Protein AF-A0A957DI81-F1 (afdb_monomer)

pLDDT: mean 86.26, std 10.14, range [60.69, 97.81]

Secondary structure (DSSP, 8-state):
-PPP---HHHHHHHHHHTSHHHHS-HHHHHHHHHHHHTS-HHHHHHHHHHHHHHTTSS-HHHHHHHHHHHT-

Foldseek 3Di:
DDDDPDDLVVVLVVCVPPCVPVPVDQVSVQVSLCSVVVHPSVVVLCVPCVVCCVVVVDPPNRSSVVSVVVSD

Mean predicted aligned error: 5.35 Å

Solvent-accessible surface area (backbone atoms only — not comparable to full-atom values): 4406 Å² total; per-residue (Å²): 138,84,88,74,94,72,62,62,64,64,53,57,52,48,44,69,76,66,51,44,53,74,73,62,37,64,61,39,57,45,52,51,50,21,63,76,67,74,43,74,48,62,62,54,48,47,72,67,42,46,67,41,40,76,67,68,76,43,52,71,56,61,56,46,54,56,52,55,66,75,70,111

Radius of gyration: 13.8 Å; Cα contacts (8 Å, |Δi|>4): 41; chains: 1; bounding box: 32×23×41 Å

Sequence (72 aa):
IVRLPYDVQAAIDGFSSTGFLDEAGPVARLMLRELELAMPLTYAWEREYRRAILAGKISVAASIEAVLALTR

Structure (mmCIF, N/CA/C/O backbone):
data_AF-A0A957DI81-F1
#
_entry.id   AF-A0A957DI81-F1
#
loop_
_atom_site.group_PDB
_atom_site.id
_atom_site.type_symbol
_atom_site.label_atom_id
_atom_site.label_alt_id
_atom_site.label_comp_id
_atom_site.label_asym_id
_atom_site.label_entity_id
_atom_site.label_seq_id
_atom_site.pdbx_PDB_ins_code
_atom_site.Cartn_x
_atom_site.Cartn_y
_atom_site.Cartn_z
_atom_site.occupancy
_atom_site.B_iso_or_equiv
_atom_site.auth_seq_id
_atom_site.auth_comp_id
_atom_site.auth_asym_id
_atom_site.auth_atom_id
_atom_site.pdbx_PDB_model_num
ATOM 1 N N . ILE A 1 1 ? -5.475 -3.201 -27.931 1.00 76.25 1 ILE A N 1
ATOM 2 C CA . ILE A 1 1 ? -4.591 -3.088 -26.745 1.00 76.25 1 ILE A CA 1
ATOM 3 C C . ILE A 1 1 ? -3.167 -3.328 -27.229 1.00 76.25 1 ILE A C 1
ATOM 5 O O . ILE A 1 1 ? -2.932 -4.377 -27.815 1.00 76.25 1 ILE A O 1
ATOM 9 N N . VAL A 1 2 ? -2.262 -2.360 -27.064 1.00 86.94 2 VAL A N 1
ATOM 10 C CA . VAL A 1 2 ? -0.828 -2.514 -27.379 1.00 86.94 2 VAL A CA 1
ATOM 11 C C . VAL A 1 2 ? -0.108 -2.834 -26.073 1.00 86.94 2 VAL A C 1
ATOM 13 O O . VAL A 1 2 ? -0.300 -2.121 -25.091 1.00 86.94 2 VAL A O 1
ATOM 16 N N . ARG A 1 3 ? 0.674 -3.919 -26.036 1.00 79.75 3 ARG A N 1
ATOM 17 C CA . ARG A 1 3 ? 1.493 -4.255 -24.865 1.00 79.75 3 ARG A CA 1
ATOM 18 C C . ARG A 1 3 ? 2.838 -3.552 -24.990 1.00 79.75 3 ARG A C 1
ATOM 20 O O . ARG A 1 3 ? 3.550 -3.776 -25.964 1.00 79.75 3 ARG A O 1
ATOM 27 N N . LEU A 1 4 ? 3.156 -2.704 -24.020 1.00 85.69 4 LEU A N 1
ATOM 28 C CA . LEU A 1 4 ? 4.479 -2.105 -23.888 1.00 85.69 4 LEU A CA 1
ATOM 29 C C . LEU A 1 4 ? 5.352 -3.014 -23.010 1.00 85.69 4 LEU A C 1
ATOM 31 O O . LEU A 1 4 ? 4.819 -3.632 -22.083 1.00 85.69 4 LEU A O 1
ATOM 35 N N . PRO A 1 5 ? 6.664 -3.113 -23.278 1.00 84.75 5 PRO A N 1
ATOM 36 C CA . PRO A 1 5 ? 7.592 -3.797 -22.389 1.00 84.75 5 PRO A CA 1
ATOM 37 C C . PRO A 1 5 ? 7.770 -2.946 -21.127 1.00 84.75 5 PRO A C 1
ATOM 39 O O . PRO A 1 5 ? 8.587 -2.030 -21.089 1.00 84.75 5 PRO A O 1
ATOM 42 N N . TYR A 1 6 ? 6.937 -3.201 -20.121 1.00 81.62 6 TYR A N 1
ATOM 43 C CA . TYR A 1 6 ? 7.021 -2.538 -18.827 1.00 81.62 6 TYR A CA 1
ATOM 44 C C . TYR A 1 6 ? 7.980 -3.308 -17.921 1.00 81.62 6 TYR A C 1
ATOM 46 O O . TYR A 1 6 ? 7.783 -4.501 -17.681 1.00 81.62 6 TYR A O 1
ATOM 54 N N . ASP A 1 7 ? 9.014 -2.627 -17.436 1.00 87.56 7 ASP A N 1
ATOM 55 C CA . ASP A 1 7 ? 9.987 -3.200 -16.514 1.00 87.56 7 ASP A CA 1
ATOM 56 C C . ASP A 1 7 ? 9.433 -3.166 -15.085 1.00 87.56 7 ASP A C 1
ATOM 58 O O . ASP A 1 7 ? 9.524 -2.168 -14.368 1.00 87.56 7 ASP A O 1
ATOM 62 N N . VAL A 1 8 ? 8.802 -4.273 -14.699 1.00 85.38 8 VAL A N 1
ATOM 63 C CA . VAL A 1 8 ? 8.202 -4.440 -13.371 1.00 85.38 8 VAL A CA 1
ATOM 64 C C . VAL A 1 8 ? 9.270 -4.404 -12.278 1.00 85.38 8 VAL A C 1
ATOM 66 O O . VAL A 1 8 ? 9.013 -3.861 -11.206 1.00 85.38 8 VAL A O 1
ATOM 69 N N . GLN A 1 9 ? 10.470 -4.932 -12.539 1.00 85.06 9 GLN A N 1
ATOM 70 C CA . GLN A 1 9 ? 11.526 -4.986 -11.531 1.00 85.06 9 GLN A CA 1
ATOM 71 C C . GLN A 1 9 ? 12.069 -3.586 -11.243 1.00 85.06 9 GLN A C 1
ATOM 73 O O . GLN A 1 9 ? 12.155 -3.197 -10.083 1.00 85.06 9 GLN A O 1
ATOM 78 N N . ALA A 1 10 ? 12.324 -2.791 -12.285 1.00 85.25 10 ALA A N 1
ATOM 79 C CA . ALA A 1 10 ? 12.726 -1.396 -12.116 1.00 85.25 10 ALA A CA 1
ATOM 80 C C . ALA A 1 10 ? 11.662 -0.573 -11.366 1.00 85.25 10 ALA A C 1
ATOM 82 O O . ALA A 1 10 ? 11.994 0.302 -10.566 1.00 85.25 10 ALA A O 1
ATOM 83 N N . ALA A 1 11 ? 10.377 -0.862 -11.593 1.00 84.56 11 ALA A N 1
ATOM 84 C CA . ALA A 1 11 ? 9.290 -0.224 -10.860 1.00 84.56 11 ALA A CA 1
ATOM 85 C C . ALA A 1 11 ? 9.283 -0.613 -9.372 1.00 84.56 11 ALA A C 1
ATOM 87 O O . ALA A 1 11 ? 9.176 0.274 -8.529 1.00 84.56 11 ALA A O 1
ATOM 88 N N . ILE A 1 12 ? 9.454 -1.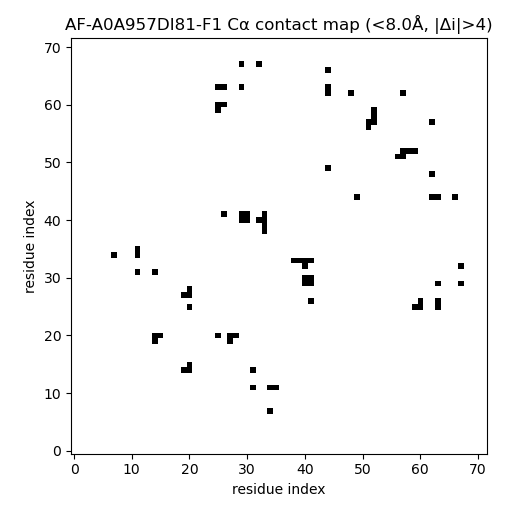899 -9.042 1.00 84.44 12 ILE A N 1
ATOM 89 C CA . ILE A 1 12 ? 9.585 -2.389 -7.658 1.00 84.44 12 ILE A CA 1
ATOM 90 C C . ILE A 1 12 ? 10.779 -1.727 -6.957 1.00 84.44 12 ILE A C 1
ATOM 92 O O . ILE A 1 12 ? 10.635 -1.197 -5.854 1.00 84.44 12 ILE A O 1
ATOM 96 N N . ASP A 1 13 ? 11.936 -1.679 -7.614 1.00 83.00 13 ASP A N 1
ATOM 97 C CA . ASP A 1 13 ? 13.152 -1.068 -7.066 1.00 83.00 13 ASP A CA 1
ATOM 98 C C . ASP A 1 13 ? 12.976 0.449 -6.835 1.00 83.00 13 ASP A C 1
ATOM 100 O O . ASP A 1 13 ? 13.558 1.038 -5.918 1.00 83.00 13 ASP A O 1
ATOM 104 N N . GLY A 1 14 ? 12.112 1.101 -7.618 1.00 77.38 14 GLY A N 1
ATOM 105 C CA . GLY A 1 14 ? 11.719 2.497 -7.423 1.00 77.38 14 GLY A CA 1
ATOM 106 C C . GLY A 1 14 ? 10.988 2.763 -6.101 1.00 77.38 14 GLY A C 1
ATOM 107 O O . GLY A 1 14 ? 11.162 3.834 -5.514 1.00 77.38 14 GLY A O 1
ATOM 108 N N . PHE A 1 15 ? 10.213 1.798 -5.589 1.00 71.56 15 PHE A N 1
ATOM 109 C CA . PHE A 1 15 ? 9.501 1.948 -4.310 1.00 71.56 15 PHE A CA 1
ATOM 110 C C . PHE A 1 15 ? 10.465 1.984 -3.118 1.00 71.56 15 PHE A C 1
ATOM 112 O O . PHE A 1 15 ? 10.223 2.719 -2.161 1.00 71.56 15 PHE A O 1
ATOM 119 N N . SER A 1 16 ? 11.554 1.213 -3.164 1.00 70.75 16 SER A N 1
ATOM 120 C CA . SER A 1 16 ? 12.528 1.128 -2.068 1.00 70.75 16 SER A CA 1
ATOM 121 C C . SER A 1 16 ? 13.601 2.220 -2.131 1.00 70.75 16 SER A C 1
ATOM 123 O O . SER A 1 16 ? 14.020 2.730 -1.095 1.00 70.75 16 SER A O 1
ATOM 125 N N . SER A 1 17 ? 14.030 2.615 -3.332 1.00 67.94 17 SER A N 1
ATOM 126 C CA . SER A 1 17 ? 15.174 3.520 -3.526 1.00 67.94 17 SER A CA 1
ATOM 127 C C . SER A 1 17 ? 14.882 5.009 -3.307 1.00 67.94 17 SER A C 1
ATOM 129 O O . SER A 1 17 ? 15.816 5.795 -3.157 1.00 67.94 17 SER A O 1
ATOM 131 N N . THR A 1 18 ? 13.611 5.416 -3.278 1.00 62.31 18 THR A N 1
ATOM 132 C CA . THR A 1 18 ? 13.210 6.837 -3.283 1.00 62.31 18 THR A CA 1
ATOM 133 C C . THR A 1 18 ? 12.707 7.361 -1.936 1.00 62.31 18 THR A C 1
ATOM 135 O O . THR A 1 18 ? 12.353 8.531 -1.844 1.00 62.31 18 THR A O 1
ATOM 138 N N . GLY A 1 19 ? 12.637 6.518 -0.897 1.00 60.69 19 GLY A N 1
ATOM 139 C CA . GLY A 1 19 ? 11.976 6.867 0.373 1.00 60.69 19 GLY A CA 1
ATOM 140 C C . GLY A 1 19 ? 10.444 6.922 0.277 1.00 60.69 19 GLY A C 1
ATOM 141 O O . GLY A 1 19 ? 9.765 7.245 1.249 1.00 60.69 19 GLY A O 1
ATOM 142 N N . PHE A 1 20 ? 9.872 6.559 -0.877 1.00 62.97 20 PHE A N 1
ATOM 143 C CA . PHE A 1 20 ? 8.431 6.587 -1.129 1.00 62.97 20 PHE A CA 1
ATOM 144 C C . PHE A 1 20 ? 7.635 5.752 -0.119 1.00 62.97 20 PHE A C 1
ATOM 146 O O . PHE A 1 20 ? 6.577 6.181 0.331 1.00 62.97 20 PHE A O 1
ATOM 153 N N . LEU A 1 21 ? 8.152 4.591 0.292 1.00 62.62 21 LEU A N 1
ATOM 154 C CA . LEU A 1 21 ? 7.509 3.760 1.317 1.00 62.62 21 LEU A CA 1
ATOM 155 C C . LEU A 1 21 ? 7.432 4.435 2.696 1.00 62.62 21 LEU A C 1
ATOM 157 O O . LEU A 1 21 ? 6.518 4.124 3.462 1.00 62.62 21 LEU A O 1
A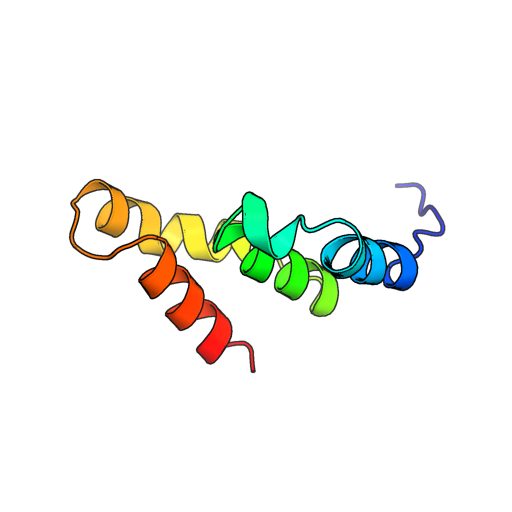TOM 161 N N . ASP A 1 22 ? 8.357 5.345 2.999 1.00 62.81 22 ASP A N 1
ATOM 162 C CA . ASP A 1 22 ? 8.421 6.040 4.285 1.00 62.81 22 ASP A CA 1
ATOM 163 C C . ASP A 1 22 ? 7.500 7.269 4.302 1.00 62.81 22 ASP A C 1
ATOM 165 O O . ASP A 1 22 ? 6.832 7.529 5.304 1.00 62.81 22 ASP A O 1
ATOM 169 N N . GLU A 1 23 ? 7.394 7.991 3.181 1.00 68.69 23 GLU A N 1
ATOM 170 C CA . GLU A 1 23 ? 6.603 9.228 3.086 1.00 68.69 23 GLU A CA 1
ATOM 171 C C . GLU A 1 23 ? 5.145 9.011 2.652 1.00 68.69 23 GLU A C 1
ATOM 173 O O . GLU A 1 23 ? 4.243 9.700 3.131 1.00 68.69 23 GLU A O 1
ATOM 178 N N . ALA A 1 24 ? 4.874 8.044 1.771 1.00 70.56 24 ALA A N 1
ATOM 179 C CA . ALA A 1 24 ? 3.525 7.796 1.248 1.00 70.56 24 ALA A CA 1
ATOM 180 C C . ALA A 1 24 ? 2.637 6.983 2.213 1.00 70.56 24 ALA A C 1
ATOM 182 O O . ALA A 1 24 ? 1.440 6.789 1.972 1.00 70.56 24 ALA A O 1
ATOM 183 N N . GLY A 1 25 ? 3.207 6.527 3.330 1.00 78.06 25 GLY A N 1
ATOM 184 C CA . GLY A 1 25 ? 2.489 5.842 4.393 1.00 78.06 25 GLY A CA 1
ATOM 185 C C . GLY A 1 25 ? 2.046 4.414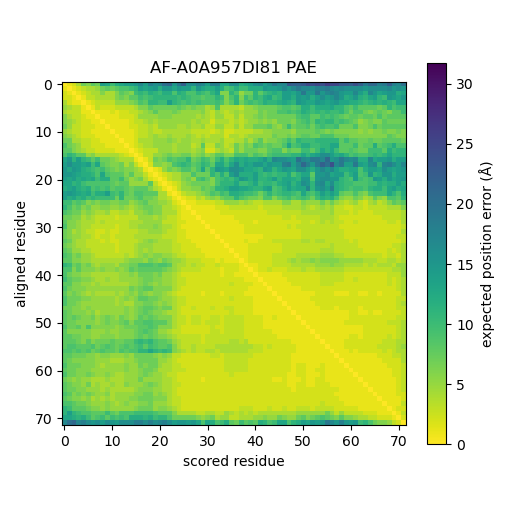 4.033 1.00 78.06 25 GLY A C 1
ATOM 186 O O . GLY A 1 25 ? 2.514 3.815 3.063 1.00 78.06 25 GLY A O 1
ATOM 187 N N . PRO A 1 26 ? 1.120 3.825 4.814 1.00 81.12 26 PRO A N 1
ATOM 188 C CA . PRO A 1 26 ? 0.789 2.400 4.724 1.00 81.12 26 PRO A CA 1
ATOM 189 C C . PRO A 1 26 ? 0.255 1.959 3.353 1.00 81.12 26 PRO A C 1
ATOM 191 O O . PRO A 1 26 ? 0.444 0.811 2.960 1.00 81.12 26 PRO A O 1
ATOM 194 N N . VAL A 1 27 ? -0.386 2.866 2.607 1.00 86.50 27 VAL A N 1
ATOM 195 C CA . VAL A 1 27 ? -0.968 2.582 1.282 1.00 86.50 27 VAL A CA 1
ATOM 196 C C . VAL A 1 27 ? 0.108 2.205 0.262 1.00 86.50 27 VAL A C 1
ATOM 198 O O . VAL A 1 27 ? -0.133 1.342 -0.578 1.00 86.50 27 VAL A O 1
ATOM 201 N N . ALA A 1 28 ? 1.319 2.757 0.364 1.00 87.81 28 ALA A N 1
ATOM 202 C CA . ALA A 1 28 ? 2.401 2.428 -0.562 1.00 87.81 28 ALA A CA 1
ATOM 203 C C . ALA A 1 28 ? 2.832 0.956 -0.477 1.00 87.81 28 ALA A C 1
ATOM 205 O O . ALA A 1 28 ? 3.163 0.352 -1.496 1.00 87.81 28 ALA A O 1
ATOM 206 N N . ARG A 1 29 ? 2.739 0.339 0.709 1.00 87.88 29 ARG A N 1
ATOM 207 C CA . ARG A 1 29 ? 2.988 -1.103 0.883 1.00 87.88 29 ARG A CA 1
ATOM 208 C C . ARG A 1 29 ? 1.948 -1.950 0.151 1.00 87.88 29 ARG A C 1
ATOM 210 O O . ARG A 1 29 ? 2.287 -2.982 -0.421 1.00 87.88 29 ARG A O 1
ATOM 217 N N . LEU A 1 30 ? 0.692 -1.501 0.145 1.00 90.00 30 LEU A N 1
ATOM 218 C CA . LEU A 1 30 ? -0.391 -2.165 -0.579 1.00 90.00 30 LEU A CA 1
ATOM 219 C C . LEU A 1 30 ? -0.191 -2.069 -2.096 1.00 90.00 30 LEU A C 1
ATOM 221 O O . LEU A 1 30 ? -0.366 -3.063 -2.792 1.00 90.00 30 LEU A O 1
ATOM 225 N N . MET A 1 31 ? 0.233 -0.902 -2.591 1.00 89.75 31 MET A N 1
ATOM 226 C CA . MET A 1 31 ? 0.541 -0.689 -4.010 1.00 89.75 31 MET A CA 1
ATOM 227 C C . MET A 1 31 ? 1.722 -1.539 -4.482 1.00 89.75 31 MET A C 1
ATOM 229 O O . MET A 1 31 ? 1.643 -2.150 -5.546 1.00 89.75 31 MET A O 1
ATOM 233 N N . LEU A 1 32 ? 2.793 -1.617 -3.683 1.00 89.94 32 LEU A N 1
ATOM 234 C CA . LEU A 1 32 ? 3.929 -2.488 -3.980 1.00 89.94 32 LEU A CA 1
ATOM 235 C C . LEU A 1 32 ? 3.477 -3.948 -4.088 1.00 89.94 32 LEU A C 1
ATOM 237 O O . LEU A 1 32 ? 3.773 -4.612 -5.077 1.00 89.94 32 LEU A O 1
ATOM 241 N N . ARG A 1 33 ? 2.686 -4.431 -3.122 1.00 91.19 33 ARG A N 1
ATOM 242 C CA . ARG A 1 33 ? 2.177 -5.808 -3.149 1.00 91.19 33 ARG A CA 1
ATOM 243 C C . ARG A 1 33 ? 1.238 -6.072 -4.331 1.00 91.19 33 ARG A C 1
ATOM 245 O O . ARG A 1 33 ? 1.247 -7.163 -4.895 1.00 91.19 33 ARG A O 1
ATOM 252 N N . GLU A 1 34 ? 0.432 -5.091 -4.724 1.00 93.00 34 GLU A N 1
ATOM 253 C CA . GLU A 1 34 ? -0.412 -5.159 -5.923 1.00 93.00 34 GLU A CA 1
ATOM 254 C C . GLU A 1 34 ? 0.424 -5.288 -7.203 1.00 93.00 34 GLU A C 1
ATOM 256 O O . GLU A 1 34 ? 0.078 -6.092 -8.071 1.00 93.00 34 GLU A O 1
ATOM 261 N N . LEU A 1 35 ? 1.550 -4.574 -7.288 1.00 90.81 35 LEU A N 1
ATOM 262 C CA . LEU A 1 35 ? 2.500 -4.700 -8.392 1.00 90.81 35 LEU A CA 1
ATOM 263 C C . LEU A 1 35 ? 3.186 -6.077 -8.406 1.00 90.81 35 LEU A C 1
ATOM 265 O O . LEU A 1 35 ? 3.275 -6.691 -9.467 1.00 90.81 35 LEU A O 1
ATOM 269 N N . GLU A 1 36 ? 3.610 -6.582 -7.243 1.00 89.88 36 GLU A N 1
ATOM 270 C CA . GLU A 1 36 ? 4.237 -7.907 -7.092 1.00 89.88 36 GLU A CA 1
ATOM 271 C C . GLU A 1 36 ? 3.299 -9.052 -7.505 1.00 89.88 36 GLU A C 1
ATOM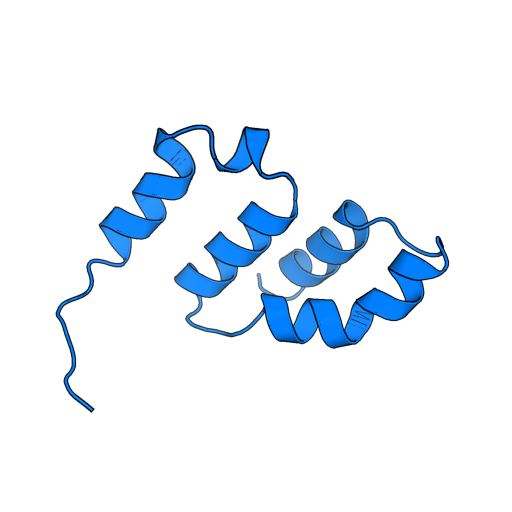 273 O O . GLU A 1 36 ? 3.718 -9.994 -8.177 1.00 89.88 36 GLU A O 1
ATOM 278 N N . LEU A 1 37 ? 2.023 -8.982 -7.108 1.00 90.50 37 LEU A N 1
ATOM 279 C CA . LEU A 1 37 ? 1.037 -10.039 -7.361 1.00 90.50 37 LEU A CA 1
ATOM 280 C C . LEU A 1 37 ? 0.250 -9.853 -8.664 1.00 90.50 37 LEU A C 1
ATOM 282 O O . LEU A 1 37 ? -0.482 -10.758 -9.065 1.00 90.50 37 LEU A O 1
ATOM 286 N N . ALA A 1 38 ? 0.356 -8.686 -9.306 1.00 90.62 38 ALA A N 1
ATOM 287 C CA . ALA A 1 38 ? -0.489 -8.271 -10.426 1.00 90.62 38 ALA A CA 1
ATOM 288 C C . ALA A 1 38 ? -2.002 -8.401 -10.124 1.00 90.62 38 ALA A C 1
ATOM 290 O O . ALA A 1 38 ? -2.795 -8.817 -10.974 1.00 90.62 38 ALA A O 1
ATOM 291 N N . MET A 1 39 ? -2.411 -8.047 -8.900 1.00 89.56 39 MET A N 1
ATOM 292 C CA . MET A 1 39 ? -3.793 -8.147 -8.410 1.00 89.56 39 MET A CA 1
ATOM 293 C C . MET A 1 39 ? -4.290 -6.805 -7.860 1.00 89.56 39 MET A C 1
ATOM 295 O O . MET A 1 39 ? -3.538 -6.151 -7.148 1.00 89.56 39 MET A O 1
ATOM 299 N N . PRO A 1 40 ? -5.564 -6.418 -8.081 1.00 89.19 40 PRO A N 1
ATOM 300 C CA . PRO A 1 40 ? -6.095 -5.110 -7.681 1.00 89.19 40 PR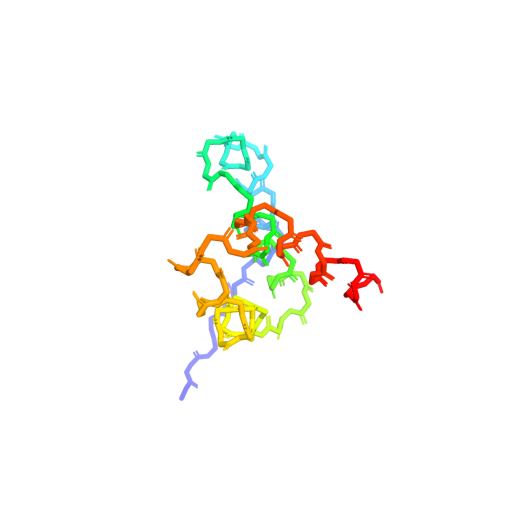O A CA 1
ATOM 301 C C . PRO A 1 40 ? -6.418 -5.038 -6.174 1.00 89.19 40 PRO A C 1
ATOM 303 O O . PRO A 1 40 ? -7.584 -4.944 -5.769 1.00 89.19 40 PRO A O 1
ATOM 306 N N . LEU A 1 41 ? -5.393 -5.118 -5.325 1.00 92.38 41 LEU A N 1
ATOM 307 C CA . LEU A 1 41 ? -5.532 -5.132 -3.867 1.00 92.38 41 LEU A CA 1
ATOM 308 C C . LEU A 1 41 ? -6.035 -3.798 -3.316 1.00 92.38 41 LEU A C 1
ATOM 310 O O . LEU A 1 41 ? -6.834 -3.794 -2.383 1.00 92.38 41 LEU A O 1
ATOM 314 N N . THR A 1 42 ? -5.632 -2.678 -3.914 1.00 91.81 42 THR A N 1
ATOM 315 C CA . THR A 1 42 ? -6.037 -1.330 -3.492 1.00 91.81 42 THR A CA 1
ATOM 316 C C . THR A 1 42 ? -7.547 -1.150 -3.607 1.00 91.81 42 THR A C 1
ATOM 318 O O . THR A 1 42 ? -8.199 -0.688 -2.670 1.00 91.81 42 THR A O 1
ATOM 321 N N . TYR A 1 43 ? -8.126 -1.593 -4.725 1.00 91.94 43 TYR A N 1
ATOM 322 C CA . TYR A 1 43 ? -9.571 -1.547 -4.942 1.00 91.94 43 TYR A CA 1
ATOM 323 C C . TYR A 1 43 ? -10.330 -2.486 -3.993 1.00 91.94 43 TYR A C 1
ATOM 325 O O . TYR A 1 43 ? -11.363 -2.113 -3.433 1.00 91.94 43 TYR A O 1
ATOM 333 N N . ALA A 1 44 ? -9.820 -3.704 -3.785 1.00 92.19 44 ALA A N 1
ATOM 334 C CA . ALA A 1 44 ? -10.436 -4.661 -2.870 1.00 92.19 44 ALA A CA 1
ATOM 335 C C . ALA A 1 44 ? -10.427 -4.151 -1.417 1.00 92.19 44 ALA A C 1
ATOM 337 O O . ALA A 1 44 ? -11.457 -4.203 -0.743 1.00 92.19 44 ALA A O 1
ATOM 338 N N . TRP A 1 45 ? -9.295 -3.603 -0.968 1.00 94.75 45 TRP A N 1
ATOM 339 C CA . TRP A 1 45 ? -9.130 -2.996 0.350 1.00 94.75 45 TRP A CA 1
ATOM 340 C C . TRP A 1 45 ? -10.058 -1.794 0.553 1.00 94.75 45 TRP A C 1
ATOM 342 O O . TRP A 1 45 ? -10.748 -1.724 1.571 1.00 94.75 45 TRP A O 1
ATOM 352 N N . GLU A 1 46 ? -10.122 -0.871 -0.414 1.00 94.69 46 GLU A N 1
ATOM 353 C CA . GLU A 1 46 ? -10.984 0.311 -0.318 1.00 94.69 46 GLU A CA 1
ATOM 354 C C . GLU A 1 46 ? -12.449 -0.109 -0.155 1.00 94.69 46 GLU A C 1
ATOM 356 O O . GLU A 1 46 ? -13.147 0.367 0.743 1.00 94.69 46 GLU A O 1
ATOM 361 N N . ARG A 1 47 ? -12.912 -1.052 -0.983 1.00 95.88 47 ARG A N 1
ATOM 362 C CA . ARG A 1 47 ? -14.296 -1.536 -0.944 1.00 95.88 47 ARG A CA 1
ATOM 363 C C . ARG A 1 47 ? -14.664 -2.153 0.407 1.00 95.88 47 ARG A C 1
ATOM 365 O O . ARG A 1 47 ? -15.790 -1.951 0.863 1.00 95.88 47 ARG A O 1
ATOM 372 N N . GLU A 1 48 ? -13.735 -2.872 1.028 1.00 96.38 48 GLU A N 1
ATOM 373 C CA . GLU A 1 48 ? -13.943 -3.554 2.308 1.00 96.38 48 GLU A CA 1
ATOM 374 C C . GLU A 1 48 ? -13.875 -2.586 3.500 1.00 96.38 48 GLU A C 1
ATOM 376 O O . GLU A 1 48 ? -14.783 -2.525 4.330 1.00 96.38 48 GLU A O 1
ATOM 381 N N . TYR A 1 49 ? -12.821 -1.771 3.578 1.00 95.75 49 TYR A N 1
ATOM 382 C CA . TYR A 1 49 ? -12.494 -1.041 4.802 1.00 95.75 49 TYR A CA 1
ATOM 383 C C . TYR A 1 49 ? -12.931 0.423 4.806 1.00 95.75 49 TYR A C 1
ATOM 385 O O . TYR A 1 49 ? -13.027 1.007 5.888 1.00 95.75 49 TYR A O 1
ATOM 393 N N . ARG A 1 50 ? -13.266 1.034 3.658 1.00 94.56 50 ARG A N 1
ATOM 394 C CA . ARG A 1 50 ? -13.577 2.477 3.576 1.00 94.56 50 ARG A CA 1
ATOM 395 C C . ARG A 1 50 ? -14.632 2.920 4.580 1.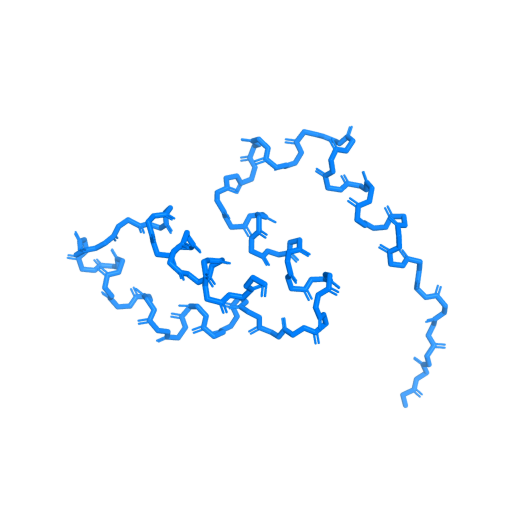00 94.56 50 ARG A C 1
ATOM 397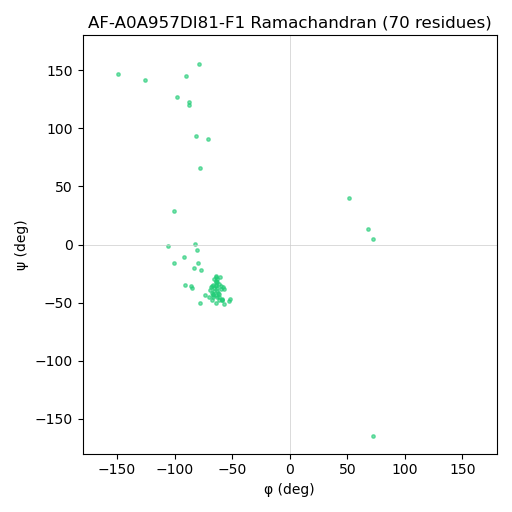 O O . ARG A 1 50 ? -14.438 3.920 5.265 1.00 94.56 50 ARG A O 1
ATOM 404 N N . ARG A 1 51 ? -15.740 2.183 4.708 1.00 97.56 51 ARG A N 1
ATOM 405 C CA . ARG A 1 51 ? -16.805 2.552 5.661 1.00 97.56 51 ARG A CA 1
ATOM 406 C C . ARG A 1 51 ? -16.334 2.460 7.111 1.00 97.56 51 ARG A C 1
ATOM 408 O O . ARG A 1 51 ? -16.685 3.320 7.911 1.00 97.56 51 ARG A O 1
ATOM 415 N N . ALA A 1 52 ? -15.555 1.436 7.451 1.00 96.69 52 ALA A N 1
ATOM 416 C CA . ALA A 1 52 ? -15.042 1.243 8.804 1.00 96.69 52 ALA A CA 1
ATOM 417 C C . ALA A 1 52 ? -13.994 2.304 9.174 1.00 96.69 52 ALA A C 1
ATOM 419 O O . ALA A 1 52 ? -14.029 2.818 10.291 1.00 96.69 52 ALA A O 1
ATOM 420 N N . ILE A 1 53 ? -13.126 2.674 8.227 1.00 95.75 53 ILE A N 1
ATOM 421 C CA . ILE A 1 53 ? -12.127 3.739 8.381 1.00 95.75 53 ILE A CA 1
ATOM 422 C C . ILE A 1 53 ? -12.814 5.090 8.587 1.00 95.75 53 ILE A C 1
ATOM 424 O O . ILE A 1 53 ? -12.515 5.786 9.553 1.00 95.75 53 ILE A O 1
ATOM 428 N N . LEU A 1 54 ? -13.781 5.441 7.730 1.00 94.94 54 LEU A N 1
ATOM 429 C CA . LEU A 1 54 ? -14.527 6.701 7.853 1.00 94.94 54 LEU A CA 1
ATOM 430 C C . LEU A 1 54 ? -15.340 6.779 9.153 1.00 94.94 54 LEU A C 1
ATOM 432 O O . LEU A 1 54 ? -15.535 7.863 9.690 1.00 94.94 54 LEU A O 1
ATOM 436 N N . ALA A 1 55 ? -15.789 5.636 9.674 1.00 97.56 55 ALA A N 1
ATOM 437 C CA . ALA A 1 55 ? -16.460 5.546 10.968 1.00 97.56 55 ALA A CA 1
ATOM 438 C C . ALA A 1 55 ? -15.493 5.499 12.169 1.00 97.56 55 ALA A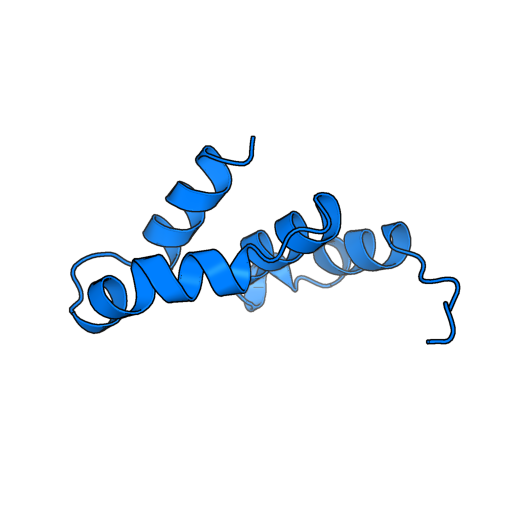 C 1
ATOM 440 O O . ALA A 1 55 ? -15.953 5.349 13.299 1.00 97.56 55 ALA A O 1
ATOM 441 N N . GLY A 1 56 ? -14.173 5.559 11.949 1.00 95.88 56 GLY A N 1
ATOM 442 C CA . GLY A 1 56 ? -13.157 5.483 13.004 1.00 95.88 56 GLY A CA 1
ATOM 443 C C . GLY A 1 56 ? -13.051 4.119 13.698 1.00 95.88 56 GLY A C 1
ATOM 444 O O . GLY A 1 56 ? -12.430 4.017 14.751 1.00 95.88 56 GLY A O 1
ATOM 445 N N . LYS A 1 57 ? -13.652 3.063 13.134 1.00 97.81 57 LYS A N 1
ATOM 446 C CA . LYS A 1 57 ? -13.674 1.712 13.725 1.00 97.81 57 LYS A CA 1
ATOM 447 C C . LYS A 1 57 ? -12.359 0.955 13.542 1.00 97.81 57 LYS A C 1
ATOM 449 O O . LYS A 1 57 ? -12.094 0.006 14.272 1.00 97.81 57 LYS A O 1
ATOM 454 N N . ILE A 1 58 ? -11.564 1.344 12.549 1.00 96.88 58 ILE A N 1
ATOM 455 C CA . ILE A 1 58 ? -10.242 0.789 12.259 1.00 96.88 58 ILE A CA 1
ATOM 456 C C . ILE A 1 58 ? -9.372 1.883 11.643 1.00 96.88 58 ILE A C 1
ATOM 458 O O . ILE A 1 58 ? -9.871 2.745 10.919 1.00 96.88 58 ILE A O 1
ATOM 462 N N . SER A 1 59 ? -8.070 1.862 11.923 1.00 94.25 59 SER A N 1
ATOM 463 C CA . SER A 1 59 ? -7.132 2.769 11.265 1.00 94.25 59 SER A CA 1
ATOM 464 C C . SER A 1 59 ? -6.783 2.279 9.857 1.00 94.25 59 SER A 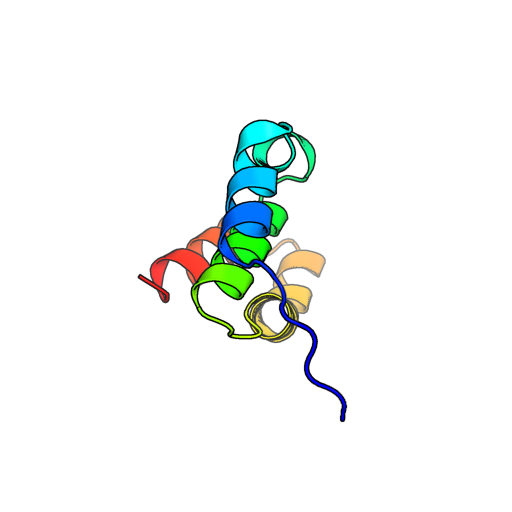C 1
ATOM 466 O O . SER A 1 59 ? -6.814 1.080 9.568 1.00 94.25 59 SER A O 1
ATOM 468 N N . VAL A 1 60 ? -6.386 3.210 8.985 1.00 90.94 60 VAL A N 1
ATOM 469 C CA . VAL A 1 60 ? -5.870 2.895 7.641 1.00 90.94 60 VAL A CA 1
ATOM 470 C C . VAL A 1 60 ? -4.726 1.881 7.734 1.00 90.94 60 VAL A C 1
ATOM 472 O O . VAL A 1 60 ? -4.780 0.840 7.085 1.00 90.94 60 VAL A O 1
ATOM 475 N N . ALA A 1 61 ? -3.750 2.125 8.613 1.00 91.62 61 ALA A N 1
ATOM 476 C CA . ALA A 1 61 ? -2.616 1.226 8.817 1.00 91.62 61 ALA A CA 1
ATOM 477 C C . ALA A 1 61 ? -3.054 -0.194 9.213 1.00 91.62 61 ALA A C 1
ATOM 479 O O . ALA A 1 61 ? -2.668 -1.155 8.555 1.00 91.62 61 ALA A O 1
ATOM 480 N N . ALA A 1 62 ? -3.919 -0.333 10.225 1.00 93.75 62 ALA A N 1
ATOM 481 C CA . ALA A 1 62 ? -4.370 -1.645 10.693 1.00 93.75 62 ALA A CA 1
ATOM 482 C C . ALA A 1 62 ? -5.153 -2.416 9.618 1.00 93.75 62 ALA A C 1
ATOM 484 O O . ALA A 1 62 ? -4.998 -3.627 9.487 1.00 93.75 62 ALA A O 1
ATOM 485 N N . SER A 1 63 ? -5.970 -1.719 8.825 1.00 94.69 63 SER A N 1
ATOM 486 C CA . SER A 1 63 ? -6.716 -2.349 7.731 1.00 94.69 63 SER A CA 1
ATOM 487 C C . SER A 1 63 ? -5.816 -2.859 6.601 1.00 94.69 63 SER A C 1
ATOM 489 O O . SER A 1 63 ? -6.100 -3.898 6.014 1.00 94.69 63 SER A O 1
ATOM 491 N N . ILE A 1 64 ? -4.716 -2.160 6.310 1.00 93.44 64 ILE A N 1
ATOM 492 C CA . ILE A 1 64 ? -3.763 -2.570 5.274 1.00 93.44 64 ILE A CA 1
ATOM 493 C C . ILE A 1 64 ? -2.941 -3.764 5.746 1.00 93.44 64 ILE A C 1
ATOM 495 O O . ILE A 1 64 ? -2.801 -4.728 5.001 1.00 93.44 64 ILE A O 1
ATOM 499 N N . GLU A 1 65 ? -2.466 -3.746 6.992 1.00 92.62 65 GLU A N 1
ATOM 500 C CA . GLU A 1 65 ? -1.761 -4.892 7.579 1.00 92.62 65 GLU A CA 1
ATOM 501 C C . GLU A 1 65 ? -2.634 -6.161 7.563 1.00 92.62 65 GLU A C 1
ATOM 503 O O . GLU A 1 65 ? -2.139 -7.247 7.263 1.00 92.62 65 GLU A O 1
ATOM 508 N N . ALA A 1 66 ? -3.949 -6.032 7.785 1.00 93.75 66 ALA A N 1
ATOM 509 C CA . ALA A 1 66 ? -4.883 -7.153 7.668 1.00 93.75 66 ALA A CA 1
ATOM 510 C C . ALA A 1 66 ? -4.935 -7.739 6.245 1.00 93.75 66 ALA A C 1
ATOM 512 O O . ALA A 1 66 ? -4.933 -8.959 6.088 1.00 93.75 66 ALA A O 1
ATOM 513 N N . VAL A 1 67 ? -4.939 -6.893 5.208 1.00 93.06 67 VAL A N 1
ATOM 514 C CA . VAL A 1 67 ? -4.903 -7.354 3.809 1.00 93.06 67 VAL A CA 1
ATOM 515 C C . VAL A 1 67 ? -3.562 -8.009 3.488 1.00 93.06 67 VAL A C 1
ATOM 517 O O . VAL A 1 67 ? -3.538 -9.118 2.959 1.00 93.06 67 VAL A O 1
ATOM 520 N N . LEU A 1 68 ? -2.451 -7.369 3.859 1.00 90.88 68 LEU A N 1
ATOM 521 C CA . LEU A 1 68 ? -1.107 -7.877 3.578 1.00 90.88 68 LEU A CA 1
ATOM 522 C C . LEU A 1 68 ? -0.843 -9.237 4.241 1.00 90.88 68 LEU A C 1
ATOM 524 O O . LEU A 1 68 ? -0.166 -10.083 3.653 1.00 90.88 68 LEU A O 1
ATOM 528 N N . ALA A 1 69 ? -1.406 -9.477 5.429 1.00 91.25 69 ALA A N 1
ATOM 529 C CA . ALA A 1 69 ? -1.315 -10.761 6.122 1.00 91.25 69 ALA A CA 1
ATOM 530 C C . ALA A 1 69 ? -2.040 -11.906 5.390 1.00 91.25 69 ALA A C 1
ATOM 532 O O . ALA A 1 69 ? -1.613 -13.056 5.497 1.00 91.25 69 ALA A O 1
ATOM 533 N N . LEU A 1 70 ? -3.110 -11.604 4.648 1.00 87.94 70 LEU A N 1
ATOM 534 C CA . LEU A 1 70 ? -3.881 -12.581 3.868 1.00 87.94 70 LEU A CA 1
ATOM 535 C C . LEU A 1 70 ? -3.256 -12.878 2.499 1.00 87.94 70 LEU A C 1
ATOM 537 O O . LEU A 1 70 ? -3.551 -13.910 1.905 1.00 87.94 70 LEU A O 1
ATOM 541 N N . THR A 1 71 ? -2.394 -11.991 2.004 1.00 83.19 71 THR A N 1
ATOM 542 C CA . THR A 1 71 ? -1.730 -12.104 0.695 1.00 83.19 71 THR A CA 1
ATOM 543 C C . THR A 1 71 ? -0.286 -12.614 0.797 1.00 83.19 71 THR A C 1
ATOM 545 O O . THR A 1 71 ? 0.559 -12.189 0.008 1.00 83.19 71 THR A O 1
ATOM 548 N N . ARG A 1 72 ? 0.025 -13.427 1.817 1.00 61.44 72 ARG A N 1
ATOM 549 C CA . ARG A 1 72 ? 1.374 -13.956 2.086 1.00 61.44 72 ARG A CA 1
ATOM 550 C C . ARG A 1 72 ? 1.846 -14.977 1.061 1.00 61.44 72 ARG A C 1
ATOM 552 O O . ARG A 1 72 ? 1.035 -15.848 0.687 1.00 61.44 72 ARG A O 1
#